Protein AF-A0A7J2R180-F1 (afdb_monomer_lite)

Radius of gyration: 23.52 Å; chains: 1; bounding box: 36×39×93 Å

Sequence (173 aa):
MAIEGDLVIAIIGGTVSGITVGVFLLWFGKIKWNSVFFKRRFLKILQNYEKIKEDKNKEEKAIRKIGVLLDDNYNKLLKLGFRIKHYGGSRRFQNLNEPQDLGDTIRDNDYGIHLTRYYPNPLVFQFLVRRLDKGKTKKPDEVYFSMKYPSTQKENNDLTVLKDFIEYFKKKK

Structure (mmCIF, N/CA/C/O backbone):
data_AF-A0A7J2R180-F1
#
_entry.id   AF-A0A7J2R180-F1
#
loop_
_atom_site.group_PDB
_atom_site.id
_atom_site.type_symbol
_atom_site.label_atom_id
_atom_site.label_alt_id
_atom_site.label_comp_id
_atom_site.label_asym_id
_atom_site.label_entity_id
_atom_site.label_seq_id
_atom_site.pdbx_PDB_ins_code
_atom_site.Cartn_x
_atom_site.Cartn_y
_atom_site.Cartn_z
_atom_site.occupancy
_atom_site.B_iso_or_equiv
_atom_site.auth_seq_id
_atom_site.auth_comp_id
_atom_site.auth_asym_id
_atom_site.auth_atom_id
_atom_site.pdbx_PDB_model_num
ATOM 1 N N . MET A 1 1 ? -8.759 0.418 72.438 1.00 46.81 1 MET A N 1
ATOM 2 C CA . MET A 1 1 ? -7.681 0.190 71.453 1.00 46.81 1 MET A CA 1
ATOM 3 C C . MET A 1 1 ? -8.317 -0.416 70.210 1.00 46.81 1 MET A C 1
ATOM 5 O O . MET A 1 1 ? -8.611 -1.597 70.224 1.00 46.81 1 MET A O 1
ATOM 9 N N . ALA A 1 2 ? -8.647 0.398 69.206 1.00 52.34 2 ALA A N 1
ATOM 10 C CA . ALA A 1 2 ? -9.289 -0.049 67.956 1.00 52.34 2 ALA A CA 1
ATOM 11 C C . ALA A 1 2 ? -8.595 0.541 66.710 1.00 52.34 2 ALA A C 1
ATOM 13 O O . ALA A 1 2 ? -9.139 0.530 65.618 1.00 52.34 2 ALA A O 1
ATOM 14 N N . ILE A 1 3 ? -7.394 1.098 66.887 1.00 53.16 3 ILE A N 1
ATOM 15 C CA . ILE A 1 3 ? -6.753 1.983 65.905 1.00 53.16 3 ILE A CA 1
ATOM 16 C C . ILE A 1 3 ? -5.906 1.183 64.898 1.00 53.16 3 ILE A C 1
ATOM 18 O O . ILE A 1 3 ? -5.721 1.610 63.764 1.00 53.16 3 ILE A O 1
ATOM 22 N N . GLU A 1 4 ? -5.432 -0.007 65.275 1.00 54.59 4 GLU A N 1
ATOM 23 C CA . GLU A 1 4 ? -4.560 -0.820 64.415 1.00 54.59 4 GLU A CA 1
ATOM 24 C C . GLU A 1 4 ? -5.328 -1.589 63.326 1.00 54.59 4 GLU A C 1
ATOM 26 O O . GLU A 1 4 ? -4.816 -1.753 62.222 1.00 54.59 4 GLU A O 1
ATOM 31 N N . GLY A 1 5 ? -6.573 -2.010 63.589 1.00 54.28 5 GLY A N 1
ATOM 32 C CA . GLY A 1 5 ? -7.389 -2.765 62.626 1.00 54.28 5 GLY A CA 1
ATOM 33 C C . GLY A 1 5 ? -7.884 -1.922 61.445 1.00 54.28 5 GLY A C 1
ATOM 34 O O . GLY A 1 5 ? -7.773 -2.346 60.294 1.00 54.28 5 GLY A O 1
ATOM 35 N N . ASP A 1 6 ? -8.358 -0.703 61.714 1.00 52.09 6 ASP A N 1
ATOM 36 C CA . ASP A 1 6 ? -8.880 0.206 60.683 1.00 52.09 6 ASP A CA 1
ATOM 37 C C . ASP A 1 6 ? -7.775 0.727 59.751 1.00 52.09 6 ASP A C 1
ATOM 39 O O . ASP A 1 6 ? -7.996 0.894 58.548 1.00 52.09 6 ASP A O 1
ATOM 43 N N . LEU A 1 7 ? -6.556 0.913 60.274 1.00 56.19 7 LEU A N 1
ATOM 44 C CA . LEU A 1 7 ? -5.398 1.329 59.481 1.00 56.19 7 LEU A CA 1
ATOM 45 C C . LEU A 1 7 ? -4.991 0.244 58.470 1.00 56.19 7 LEU A C 1
ATOM 47 O O . LEU A 1 7 ? -4.729 0.546 57.306 1.00 56.19 7 LEU A O 1
ATOM 51 N N . VAL A 1 8 ? -4.990 -1.026 58.884 1.00 56.94 8 VAL A N 1
ATOM 52 C CA . VAL A 1 8 ? -4.647 -2.162 58.012 1.00 56.94 8 VAL A CA 1
ATOM 53 C C . VAL A 1 8 ? -5.692 -2.344 56.907 1.00 56.94 8 VAL A C 1
ATOM 55 O O . VAL A 1 8 ? -5.330 -2.531 55.744 1.00 56.94 8 VAL A O 1
ATOM 58 N N . ILE A 1 9 ? -6.984 -2.218 57.229 1.00 57.22 9 ILE A N 1
ATOM 59 C CA . ILE A 1 9 ? -8.072 -2.338 56.245 1.00 57.22 9 ILE A CA 1
ATOM 60 C C . ILE A 1 9 ? -8.036 -1.180 55.234 1.00 57.22 9 ILE A C 1
ATOM 62 O O . ILE A 1 9 ? -8.194 -1.415 54.033 1.00 57.22 9 ILE A O 1
ATOM 66 N N . ALA A 1 10 ? -7.760 0.050 55.679 1.00 56.97 10 ALA A N 1
ATOM 67 C CA . ALA A 1 10 ? -7.637 1.213 54.797 1.00 56.97 10 ALA A CA 1
ATOM 68 C C . ALA A 1 10 ? -6.441 1.101 53.833 1.00 56.97 10 ALA A C 1
ATOM 70 O O . ALA A 1 10 ? -6.568 1.421 52.648 1.00 56.97 10 ALA A O 1
ATOM 71 N N . ILE A 1 11 ? -5.300 0.586 54.306 1.00 57.12 11 ILE A N 1
ATOM 72 C CA . ILE A 1 11 ? -4.115 0.340 53.471 1.00 57.12 11 ILE A CA 1
ATOM 73 C C . ILE A 1 11 ? -4.417 -0.744 52.431 1.00 57.12 11 ILE A C 1
ATOM 75 O O . ILE A 1 11 ? -4.156 -0.546 51.243 1.00 57.12 11 ILE A O 1
ATOM 79 N N . ILE A 1 12 ? -5.026 -1.864 52.828 1.00 58.75 12 ILE A N 1
ATOM 80 C CA . ILE A 1 12 ? -5.370 -2.951 51.899 1.00 58.75 12 ILE A CA 1
ATOM 81 C C . ILE A 1 12 ? -6.401 -2.472 50.861 1.00 58.75 12 ILE A C 1
ATOM 83 O O . ILE A 1 12 ? -6.204 -2.684 49.662 1.00 58.75 12 ILE A O 1
ATOM 87 N N . GLY A 1 13 ? -7.444 -1.745 51.278 1.00 56.88 13 GLY A N 1
ATOM 88 C CA . GLY A 1 13 ? -8.461 -1.188 50.377 1.00 56.88 13 GLY A CA 1
ATOM 89 C C . GLY A 1 13 ? -7.906 -0.154 49.386 1.00 56.88 13 GLY A C 1
ATOM 90 O O . GLY A 1 13 ? -8.241 -0.183 48.196 1.00 56.88 13 GLY A O 1
ATOM 91 N N . GLY A 1 14 ? -7.001 0.721 49.836 1.00 54.34 14 GLY A N 1
ATOM 92 C CA . GLY A 1 14 ? -6.320 1.701 48.983 1.00 54.34 14 GLY A CA 1
ATOM 93 C C . GLY A 1 14 ? -5.358 1.058 47.978 1.00 54.34 14 GLY A C 1
ATOM 94 O O . GLY A 1 14 ? -5.292 1.464 46.818 1.00 54.34 14 GLY A O 1
ATOM 95 N N . THR A 1 15 ? -4.658 -0.002 48.385 1.00 60.47 15 THR A N 1
ATOM 96 C CA . THR A 1 15 ? -3.683 -0.688 47.522 1.00 60.47 15 THR A CA 1
ATOM 97 C C . THR A 1 15 ? -4.383 -1.518 46.442 1.00 60.47 15 THR A C 1
ATOM 99 O O . THR A 1 15 ? -4.007 -1.462 45.270 1.00 60.47 15 THR A O 1
ATOM 102 N N . VAL A 1 16 ? -5.455 -2.234 46.801 1.00 62.41 16 VAL A N 1
ATOM 103 C CA . VAL A 1 16 ? -6.252 -3.025 45.848 1.00 62.41 16 VAL A CA 1
ATOM 104 C C . VAL A 1 16 ? -6.951 -2.122 44.827 1.00 62.41 16 VAL A C 1
ATOM 106 O O . VAL A 1 16 ? -6.920 -2.411 43.628 1.00 62.41 16 VAL A O 1
ATOM 109 N N . SER A 1 17 ? -7.525 -0.994 45.256 1.00 59.31 17 SER A N 1
ATOM 110 C CA . SER A 1 17 ? -8.169 -0.038 44.341 1.00 59.31 17 SER A CA 1
ATOM 111 C C . SER A 1 17 ? -7.163 0.654 43.408 1.00 59.31 17 SER A C 1
ATOM 113 O O . SER A 1 17 ? -7.414 0.738 42.204 1.00 59.31 17 SER A O 1
ATOM 115 N N . GLY A 1 18 ? -5.985 1.046 43.909 1.00 60.22 18 GLY A N 1
ATOM 116 C CA . GLY A 1 18 ? -4.908 1.634 43.103 1.00 60.22 18 GLY A CA 1
ATOM 117 C C . GLY A 1 18 ? -4.355 0.690 42.027 1.00 60.22 18 GLY A C 1
ATOM 118 O O . GLY A 1 18 ? -4.190 1.095 40.873 1.00 60.22 18 GLY A O 1
ATOM 119 N N . ILE A 1 19 ? -4.140 -0.588 42.363 1.00 65.88 19 ILE A N 1
ATOM 120 C CA . ILE A 1 19 ? -3.700 -1.613 41.400 1.00 65.88 19 ILE A CA 1
ATOM 121 C C . ILE A 1 19 ? -4.778 -1.849 40.339 1.00 65.88 19 ILE A C 1
ATOM 123 O O . ILE A 1 19 ? -4.469 -1.915 39.149 1.00 65.88 19 ILE A O 1
ATOM 127 N N . THR A 1 20 ? -6.047 -1.916 40.747 1.00 62.41 20 THR A N 1
ATOM 128 C CA . THR A 1 20 ? -7.165 -2.153 39.825 1.00 62.41 20 THR A CA 1
ATOM 129 C C . THR A 1 20 ? -7.281 -1.024 38.801 1.00 62.41 20 THR A C 1
ATOM 131 O O . THR A 1 20 ? -7.350 -1.295 37.604 1.00 62.41 20 THR A O 1
ATOM 134 N N . VAL A 1 21 ? -7.202 0.240 39.235 1.00 59.44 21 VAL A N 1
ATOM 135 C CA . VAL A 1 21 ? -7.223 1.414 38.343 1.00 59.44 21 VAL A CA 1
ATOM 136 C C . VAL A 1 21 ? -5.986 1.456 37.435 1.00 59.44 21 VAL A C 1
ATOM 138 O O . VAL A 1 21 ? -6.115 1.727 36.240 1.00 59.44 21 VAL A O 1
ATOM 141 N N . GLY A 1 22 ? -4.799 1.131 37.957 1.00 59.34 22 GLY A N 1
ATOM 142 C CA . GLY A 1 22 ? -3.558 1.080 37.175 1.00 59.34 22 GLY A CA 1
ATOM 143 C C . GLY A 1 22 ? -3.585 0.018 36.072 1.00 59.34 22 GLY A C 1
ATOM 144 O O . GLY A 1 22 ? -3.228 0.299 34.925 1.00 59.34 22 GLY A O 1
ATOM 145 N N . VAL A 1 23 ? -4.082 -1.184 36.381 1.00 63.19 23 VAL A N 1
ATOM 146 C CA . VAL A 1 23 ? -4.276 -2.262 35.399 1.00 63.19 23 VAL A CA 1
ATOM 147 C C . VAL A 1 23 ? -5.332 -1.864 34.366 1.00 63.19 23 VAL A C 1
ATOM 149 O O . VAL A 1 23 ? -5.103 -2.057 33.172 1.00 63.19 23 VAL A O 1
ATOM 152 N N . PHE A 1 24 ? -6.434 -1.232 34.785 1.00 57.31 24 PHE A N 1
ATOM 153 C CA . PHE A 1 24 ? -7.484 -0.745 33.884 1.00 57.31 24 PHE A CA 1
ATOM 154 C C . PHE A 1 24 ? -6.951 0.310 32.899 1.00 57.31 24 PHE A C 1
ATOM 156 O O . PHE A 1 24 ? -7.171 0.205 31.692 1.00 57.31 24 PHE A O 1
ATOM 163 N N . LEU A 1 25 ? -6.169 1.287 33.372 1.00 58.12 25 LEU A N 1
ATOM 164 C CA . LEU A 1 25 ? -5.549 2.318 32.528 1.00 58.12 25 LEU A CA 1
ATOM 165 C C . LEU A 1 25 ? -4.517 1.736 31.550 1.00 58.12 25 LEU A C 1
ATOM 167 O O . LEU A 1 25 ? -4.483 2.132 30.382 1.00 58.12 25 LEU A O 1
ATOM 171 N N . LEU A 1 26 ? -3.719 0.753 31.982 1.00 56.88 26 LEU A N 1
ATOM 172 C CA . LEU A 1 26 ? -2.781 0.034 31.110 1.00 56.88 26 LEU A CA 1
ATOM 173 C C . LEU A 1 26 ? -3.502 -0.788 30.031 1.00 56.88 26 LEU A C 1
ATOM 175 O O . LEU A 1 26 ? -3.022 -0.877 28.896 1.00 56.88 26 LEU A O 1
ATOM 179 N N . TRP A 1 27 ? -4.664 -1.358 30.358 1.00 51.81 27 TRP A N 1
ATOM 180 C CA . TRP A 1 27 ? -5.499 -2.102 29.415 1.00 51.81 27 TRP A CA 1
ATOM 181 C C . TRP A 1 27 ? -6.141 -1.176 28.372 1.00 51.81 27 TRP A C 1
ATOM 183 O O . TRP A 1 27 ? -5.996 -1.408 27.170 1.00 51.81 27 TRP A O 1
ATOM 193 N N . PHE A 1 28 ? -6.753 -0.062 28.793 1.00 49.66 28 PHE A N 1
ATOM 194 C CA . PHE A 1 28 ? -7.349 0.923 27.878 1.00 49.66 28 PHE A CA 1
ATOM 195 C C . PHE A 1 28 ? -6.302 1.660 27.023 1.00 49.66 28 PHE A C 1
ATOM 197 O O . PHE A 1 28 ? -6.553 1.951 25.848 1.00 49.66 28 PHE A O 1
ATOM 204 N N . GLY A 1 29 ? -5.098 1.892 27.559 1.00 50.44 29 GLY A N 1
ATOM 205 C CA . GLY A 1 29 ? -3.980 2.509 26.842 1.00 50.44 29 GLY A CA 1
ATOM 206 C C . GLY A 1 29 ? -3.423 1.662 25.692 1.00 50.44 29 GLY A C 1
ATOM 207 O O . GLY A 1 29 ? -2.940 2.210 24.706 1.00 50.44 29 GLY A O 1
ATOM 208 N N . LYS A 1 30 ? -3.530 0.329 25.736 1.00 46.19 30 LYS A N 1
ATOM 209 C CA . LYS A 1 30 ? -2.995 -0.542 24.668 1.00 46.19 30 LYS A CA 1
ATOM 210 C C . LYS A 1 30 ? -3.944 -0.735 23.477 1.00 46.19 30 LYS A C 1
ATOM 212 O O . LYS A 1 30 ? -3.493 -1.079 22.385 1.00 46.19 30 LYS A O 1
ATOM 217 N N . ILE A 1 31 ? -5.242 -0.473 23.640 1.00 51.25 31 ILE A N 1
ATOM 218 C CA . ILE A 1 31 ? -6.272 -0.962 22.704 1.00 51.25 31 ILE A CA 1
ATOM 219 C C . ILE A 1 31 ? -6.487 -0.054 21.473 1.00 51.25 31 ILE A C 1
ATOM 221 O O . ILE A 1 31 ? -6.864 -0.552 20.411 1.00 51.25 31 ILE A O 1
ATOM 225 N N . LYS A 1 32 ? -6.185 1.255 21.537 1.00 50.72 32 LYS A N 1
ATOM 226 C CA . LYS A 1 32 ? -6.403 2.188 20.397 1.00 50.72 32 LYS A CA 1
ATOM 227 C C . LYS A 1 32 ? -5.135 2.702 19.703 1.00 50.72 32 LYS A C 1
ATOM 229 O O . LYS A 1 32 ? -5.190 3.045 18.520 1.00 50.72 32 LYS A O 1
ATOM 234 N N . TRP A 1 33 ? -3.983 2.696 20.369 1.00 50.91 33 TRP A N 1
ATOM 235 C CA . TRP A 1 33 ? -2.752 3.291 19.825 1.00 50.91 33 TRP A CA 1
ATOM 236 C C . TRP A 1 33 ? -2.151 2.487 18.672 1.00 50.91 33 TRP A C 1
ATOM 238 O O . TRP A 1 33 ? -1.709 3.064 17.680 1.00 50.91 33 TRP A O 1
ATOM 248 N N . ASN A 1 34 ? -2.230 1.155 18.730 1.00 58.84 34 ASN A N 1
ATOM 249 C CA . ASN A 1 34 ? -1.698 0.287 17.679 1.00 58.84 34 ASN A CA 1
ATOM 250 C C . ASN A 1 34 ? -2.396 0.476 16.319 1.00 58.84 34 ASN A C 1
ATOM 252 O O . ASN A 1 34 ? -1.770 0.266 15.278 1.00 58.84 34 ASN A O 1
ATOM 256 N N . SER A 1 35 ? -3.677 0.863 16.294 1.00 59.41 35 SER A N 1
ATOM 257 C CA . SER A 1 35 ? -4.406 1.145 15.044 1.00 59.41 35 SER A CA 1
ATOM 258 C C . SER A 1 35 ? -4.021 2.502 14.450 1.00 59.41 35 SER A C 1
ATOM 260 O O . SER A 1 35 ? -3.681 2.604 13.269 1.00 59.41 35 SER A O 1
ATOM 262 N N . VAL A 1 36 ? -3.973 3.533 15.299 1.00 67.62 36 VAL A N 1
ATOM 263 C CA . VAL A 1 36 ? -3.543 4.888 14.920 1.00 67.62 36 VAL A CA 1
ATOM 264 C C . VAL A 1 36 ? -2.103 4.875 14.397 1.00 67.62 36 VAL A C 1
ATOM 266 O O . VAL A 1 36 ? -1.790 5.525 13.397 1.00 67.62 36 VAL A O 1
ATOM 269 N N . PHE A 1 37 ? -1.233 4.080 15.024 1.00 82.69 37 PHE A N 1
ATOM 270 C CA . PHE A 1 37 ? 0.162 3.942 14.622 1.00 82.69 37 PHE A CA 1
ATOM 271 C C . PHE A 1 37 ? 0.318 3.287 13.245 1.00 82.69 37 PHE A C 1
ATOM 273 O O . PHE A 1 37 ? 1.104 3.772 12.430 1.00 82.69 37 PHE A O 1
ATOM 280 N N . PHE A 1 38 ? -0.467 2.243 12.950 1.00 88.12 38 PHE A N 1
ATOM 281 C CA . PHE A 1 38 ? -0.483 1.603 11.632 1.00 88.12 38 PHE A CA 1
ATOM 282 C C . PHE A 1 38 ? -0.859 2.598 10.530 1.00 88.12 38 PHE A C 1
ATOM 284 O O . PHE A 1 38 ? -0.058 2.809 9.618 1.00 88.12 38 PHE A O 1
ATOM 291 N N . LYS A 1 39 ? -2.023 3.262 10.641 1.00 89.62 39 LYS A N 1
ATOM 292 C CA . LYS A 1 39 ? -2.480 4.214 9.613 1.00 89.62 39 LYS A CA 1
ATOM 293 C C . LYS A 1 39 ? -1.447 5.308 9.377 1.00 89.62 39 LYS A C 1
ATOM 295 O O . LYS A 1 39 ? -1.060 5.561 8.240 1.00 89.62 39 LYS A O 1
ATOM 300 N N . ARG A 1 40 ? -0.945 5.918 10.455 1.00 90.75 40 ARG A N 1
ATOM 301 C CA . ARG A 1 40 ? 0.063 6.982 10.372 1.00 90.75 40 ARG A CA 1
ATOM 302 C C . ARG A 1 40 ? 1.346 6.504 9.694 1.00 90.75 40 ARG A C 1
ATOM 304 O O . ARG A 1 40 ? 1.891 7.219 8.855 1.00 90.75 40 ARG A O 1
ATOM 311 N N . ARG A 1 41 ? 1.838 5.313 10.048 1.00 92.38 41 ARG A N 1
ATOM 312 C CA . ARG A 1 41 ? 3.057 4.742 9.459 1.00 92.38 41 ARG A CA 1
ATOM 313 C C . ARG A 1 41 ? 2.863 4.428 7.979 1.00 92.38 41 ARG A C 1
ATOM 315 O O . ARG A 1 41 ? 3.743 4.758 7.190 1.00 92.38 41 ARG A O 1
ATOM 322 N N . PHE A 1 42 ? 1.720 3.855 7.610 1.00 93.88 42 PHE A N 1
ATOM 323 C CA . PHE A 1 42 ? 1.403 3.522 6.224 1.00 93.88 42 PHE A CA 1
ATOM 324 C C . PHE A 1 42 ? 1.310 4.776 5.353 1.00 93.88 42 P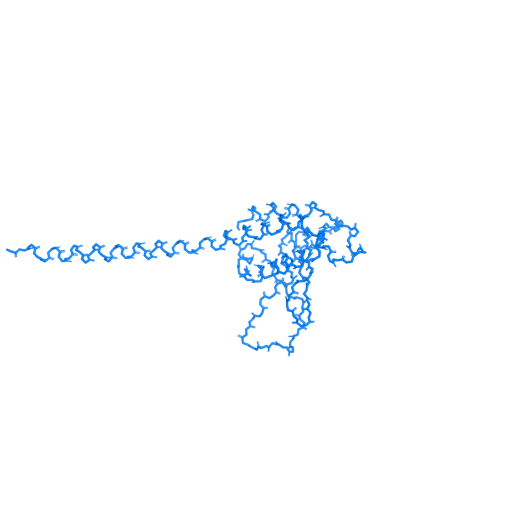HE A C 1
ATOM 326 O O . PHE A 1 42 ? 2.026 4.885 4.359 1.00 93.88 42 PHE A O 1
ATOM 333 N N . LEU A 1 43 ? 0.540 5.775 5.794 1.00 94.19 43 LEU A N 1
ATOM 334 C CA . LEU A 1 43 ? 0.424 7.066 5.112 1.00 94.19 43 LEU A CA 1
ATOM 335 C C . LEU A 1 43 ? 1.785 7.747 4.943 1.00 94.19 43 LEU A C 1
ATOM 337 O O . LEU A 1 43 ? 2.098 8.222 3.857 1.00 94.19 43 LEU A O 1
ATOM 341 N N . LYS A 1 44 ? 2.631 7.743 5.983 1.00 94.38 44 LYS A N 1
ATOM 342 C CA . LYS A 1 44 ? 3.977 8.329 5.908 1.00 94.38 44 LYS A CA 1
ATOM 343 C C . LYS A 1 44 ? 4.852 7.632 4.864 1.00 94.38 44 LYS A C 1
ATOM 345 O O . LYS A 1 44 ? 5.630 8.301 4.188 1.00 94.38 44 LYS A O 1
ATOM 350 N N . ILE A 1 45 ? 4.752 6.306 4.731 1.00 95.25 45 ILE A N 1
ATOM 351 C CA . ILE A 1 45 ? 5.500 5.568 3.705 1.00 95.25 45 ILE A CA 1
ATOM 352 C C . ILE A 1 45 ? 5.003 5.956 2.310 1.00 95.25 45 ILE A C 1
ATOM 354 O O . ILE A 1 45 ? 5.835 6.292 1.475 1.00 95.25 45 ILE A O 1
ATOM 358 N N . LEU A 1 46 ? 3.687 5.990 2.077 1.00 94.94 46 LEU A N 1
ATOM 359 C CA . LEU A 1 46 ? 3.117 6.384 0.781 1.00 94.94 46 LEU A CA 1
ATOM 360 C C . LEU A 1 46 ? 3.458 7.833 0.401 1.00 94.94 46 LEU A C 1
ATOM 362 O O . LEU A 1 46 ? 3.859 8.098 -0.725 1.00 94.94 46 LEU A O 1
ATOM 366 N N . GLN A 1 47 ? 3.373 8.770 1.348 1.00 94.44 47 GLN A N 1
ATOM 367 C CA . GLN A 1 47 ? 3.734 10.176 1.123 1.00 94.44 47 GLN A CA 1
ATOM 368 C C . GLN A 1 47 ? 5.223 10.356 0.801 1.00 94.44 47 GLN A C 1
ATOM 370 O O . GLN A 1 47 ? 5.593 11.207 -0.005 1.00 94.44 47 GLN A O 1
ATOM 375 N N . ASN A 1 48 ? 6.088 9.569 1.444 1.00 94.50 48 ASN A N 1
ATOM 376 C CA . ASN A 1 48 ? 7.522 9.613 1.183 1.00 94.50 48 ASN A CA 1
ATOM 377 C C . ASN A 1 48 ? 7.911 8.863 -0.089 1.00 94.50 48 ASN A C 1
ATOM 379 O O . ASN A 1 48 ? 8.930 9.216 -0.673 1.00 94.50 48 ASN A O 1
ATOM 383 N N . TYR A 1 49 ? 7.131 7.861 -0.505 1.00 94.75 49 TYR A N 1
ATOM 384 C CA . TYR A 1 49 ? 7.403 7.045 -1.686 1.00 94.75 49 TYR A CA 1
ATOM 385 C C . TYR A 1 49 ? 7.626 7.919 -2.924 1.00 94.75 49 TYR A C 1
ATOM 387 O O . TYR A 1 49 ? 8.644 7.772 -3.589 1.00 94.75 49 TYR A O 1
ATOM 395 N N . GLU A 1 50 ? 6.766 8.914 -3.153 1.00 89.56 50 GLU A N 1
ATOM 396 C CA . GLU A 1 50 ? 6.894 9.847 -4.282 1.00 89.56 50 GLU A CA 1
ATOM 397 C C . GLU A 1 50 ? 8.248 10.558 -4.353 1.00 89.56 50 GLU A C 1
ATOM 399 O O . GLU A 1 50 ? 8.771 10.782 -5.438 1.00 89.56 50 GLU A O 1
ATOM 404 N N . LYS A 1 51 ? 8.848 10.870 -3.201 1.00 92.69 51 LYS A N 1
ATOM 405 C CA . LYS A 1 51 ? 10.135 11.577 -3.120 1.00 92.69 51 LYS A CA 1
ATOM 406 C C . LYS A 1 51 ? 11.334 10.669 -3.384 1.00 92.69 51 LYS A C 1
ATOM 408 O O . LYS A 1 51 ? 12.443 11.162 -3.549 1.00 92.69 51 LYS A O 1
ATOM 413 N N . ILE A 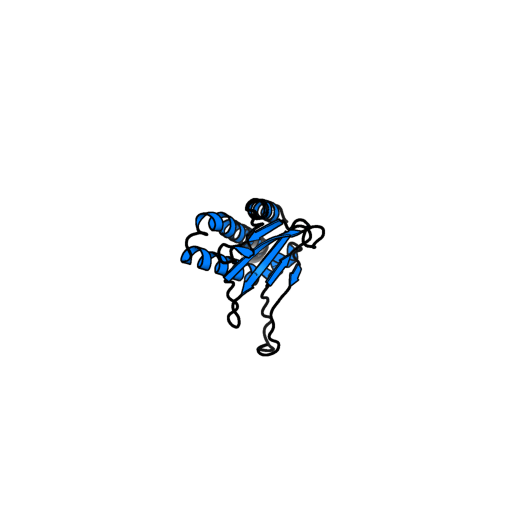1 52 ? 11.138 9.352 -3.326 1.00 93.69 52 ILE A N 1
ATOM 414 C CA . ILE A 1 52 ? 12.218 8.358 -3.379 1.00 93.69 52 ILE A CA 1
ATOM 415 C C . ILE A 1 52 ? 12.043 7.333 -4.504 1.00 93.69 52 ILE A C 1
ATOM 417 O O . ILE A 1 52 ? 12.904 6.471 -4.646 1.00 93.69 52 ILE A O 1
ATOM 421 N N . LYS A 1 53 ? 10.947 7.396 -5.273 1.00 92.25 53 LYS A N 1
ATOM 422 C CA . LYS A 1 53 ? 10.552 6.358 -6.240 1.00 92.25 53 LYS A CA 1
ATOM 423 C C . LYS A 1 53 ? 11.528 6.172 -7.404 1.00 92.25 53 LYS A C 1
ATOM 425 O O . LYS A 1 53 ? 11.555 5.101 -7.991 1.00 92.25 53 LYS A O 1
ATOM 430 N N . GLU A 1 54 ? 12.321 7.191 -7.728 1.00 93.44 54 GLU A N 1
ATOM 431 C CA . GLU A 1 54 ? 13.324 7.137 -8.804 1.00 93.44 54 GLU A CA 1
ATOM 432 C C . GLU A 1 54 ? 14.634 6.462 -8.362 1.00 93.44 54 GLU A C 1
ATOM 434 O O . GLU A 1 54 ? 15.389 5.951 -9.187 1.00 93.44 54 GLU A O 1
ATOM 439 N N . ASP A 1 55 ? 14.898 6.393 -7.053 1.00 96.12 55 ASP A N 1
ATOM 440 C CA . ASP A 1 55 ? 16.032 5.649 -6.508 1.00 96.12 55 ASP A CA 1
ATOM 441 C C . ASP A 1 55 ? 15.626 4.185 -6.319 1.00 96.12 55 ASP A C 1
ATOM 443 O O . ASP A 1 55 ? 14.924 3.837 -5.369 1.00 96.12 55 ASP A O 1
ATOM 447 N N . LYS A 1 56 ? 16.115 3.314 -7.206 1.00 92.75 56 LYS A N 1
ATOM 448 C CA . LYS A 1 56 ? 15.802 1.876 -7.227 1.00 92.75 56 LYS A CA 1
ATOM 449 C C . LYS A 1 56 ? 15.939 1.198 -5.856 1.00 92.75 56 LYS A C 1
ATOM 451 O O . LYS A 1 56 ? 15.089 0.392 -5.475 1.00 92.75 56 LYS A O 1
ATOM 456 N N . ASN A 1 57 ? 16.992 1.515 -5.099 1.00 94.25 57 ASN A N 1
ATOM 457 C CA . ASN A 1 57 ? 17.255 0.881 -3.806 1.00 94.25 57 ASN A CA 1
ATOM 458 C C . ASN A 1 57 ? 16.300 1.393 -2.723 1.00 94.25 57 ASN A C 1
ATOM 460 O O . ASN A 1 57 ? 15.834 0.619 -1.879 1.00 94.25 57 ASN A O 1
ATOM 464 N N . LYS A 1 58 ? 16.011 2.699 -2.715 1.00 95.62 58 LYS A N 1
ATOM 465 C CA . LYS A 1 58 ? 15.051 3.290 -1.772 1.00 95.62 58 LYS A CA 1
ATOM 466 C C . LYS A 1 58 ? 13.623 2.866 -2.090 1.00 95.62 58 LYS A C 1
ATOM 468 O O . LYS A 1 58 ? 12.888 2.522 -1.163 1.00 95.62 58 LYS A O 1
ATOM 473 N N . GLU A 1 59 ? 13.260 2.841 -3.367 1.00 95.12 59 GLU A N 1
ATOM 474 C CA . GLU A 1 59 ? 11.968 2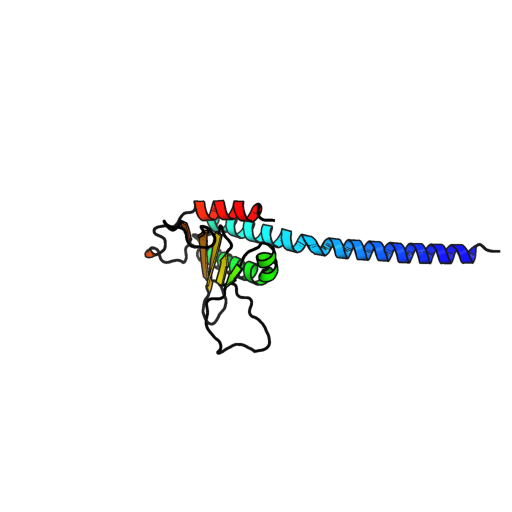.377 -3.856 1.00 95.12 59 GLU A CA 1
ATOM 475 C C . GLU A 1 59 ? 11.714 0.941 -3.395 1.00 95.12 59 GLU A C 1
ATOM 477 O O . GLU A 1 59 ? 10.721 0.665 -2.726 1.00 95.12 59 GLU A O 1
ATOM 482 N N . GLU A 1 60 ? 12.653 0.032 -3.655 1.00 93.94 60 GLU A N 1
ATOM 483 C CA . GLU A 1 60 ? 12.517 -1.367 -3.269 1.00 93.94 60 GLU A CA 1
ATOM 484 C C . GLU A 1 60 ? 12.334 -1.544 -1.758 1.00 93.94 60 GLU A C 1
ATOM 486 O O . GLU A 1 60 ? 11.450 -2.280 -1.312 1.00 93.94 60 GLU A O 1
ATOM 491 N N . LYS A 1 61 ? 13.119 -0.823 -0.949 1.00 94.38 61 LYS A N 1
ATOM 492 C CA . LYS A 1 61 ? 12.953 -0.824 0.511 1.00 94.38 61 LYS A CA 1
ATOM 493 C C . LYS A 1 61 ? 11.579 -0.294 0.928 1.00 94.38 61 LYS A C 1
ATOM 495 O O . LYS A 1 61 ? 11.016 -0.791 1.903 1.00 94.38 61 LYS A O 1
ATOM 500 N N . ALA A 1 62 ? 11.043 0.709 0.238 1.00 95.38 62 ALA A N 1
ATOM 501 C CA . ALA A 1 62 ? 9.730 1.271 0.532 1.00 95.38 62 ALA A CA 1
ATOM 502 C C . ALA A 1 62 ? 8.594 0.310 0.161 1.00 95.38 62 ALA A C 1
ATOM 504 O O . ALA A 1 62 ? 7.714 0.086 0.988 1.00 95.38 62 ALA A O 1
ATOM 505 N N . ILE A 1 63 ? 8.651 -0.318 -1.016 1.00 94.94 63 ILE A N 1
ATOM 506 C CA . ILE A 1 63 ? 7.652 -1.297 -1.467 1.00 94.94 63 ILE A CA 1
ATOM 507 C C . ILE A 1 63 ? 7.609 -2.507 -0.527 1.00 94.94 63 ILE A C 1
ATOM 509 O O . ILE A 1 63 ? 6.536 -2.907 -0.078 1.00 94.94 63 ILE A O 1
ATOM 513 N N . ARG A 1 64 ? 8.773 -3.039 -0.133 1.00 92.06 64 ARG A N 1
ATOM 514 C CA . ARG A 1 64 ? 8.840 -4.128 0.854 1.00 92.06 64 ARG A CA 1
ATOM 515 C C . ARG A 1 64 ? 8.208 -3.722 2.188 1.00 92.06 64 ARG A C 1
ATOM 517 O O . ARG A 1 64 ? 7.447 -4.489 2.767 1.00 92.06 64 ARG A O 1
ATOM 524 N N . LYS A 1 65 ? 8.483 -2.498 2.663 1.00 93.19 65 LYS A N 1
ATOM 525 C CA . LYS A 1 65 ? 7.874 -1.956 3.891 1.00 93.19 65 LYS A CA 1
ATOM 526 C C . LYS A 1 65 ? 6.360 -1.790 3.772 1.00 93.19 65 LYS A C 1
ATOM 528 O O . LYS A 1 65 ? 5.680 -1.990 4.772 1.00 93.19 65 LYS A O 1
ATOM 533 N N . ILE A 1 66 ? 5.847 -1.415 2.599 1.00 93.56 66 ILE A N 1
ATOM 534 C CA . ILE A 1 66 ? 4.404 -1.368 2.324 1.00 93.56 66 ILE A CA 1
ATOM 535 C C . ILE A 1 66 ? 3.805 -2.763 2.497 1.00 93.56 66 ILE A C 1
ATOM 537 O O . ILE A 1 66 ? 2.866 -2.905 3.272 1.00 93.56 66 ILE A O 1
ATOM 541 N N . GLY A 1 67 ? 4.386 -3.774 1.844 1.00 90.25 67 GLY A N 1
ATOM 542 C CA . GLY A 1 67 ? 3.927 -5.162 1.932 1.00 90.25 67 GLY A CA 1
ATOM 543 C C . GLY A 1 67 ? 3.853 -5.675 3.365 1.00 90.25 67 GLY A C 1
ATOM 544 O O . GLY A 1 67 ? 2.769 -5.989 3.842 1.00 90.25 67 GLY A O 1
ATOM 545 N N . VAL A 1 68 ? 4.984 -5.640 4.079 1.00 88.19 68 VAL A N 1
ATOM 546 C CA . VAL A 1 68 ? 5.070 -6.085 5.484 1.00 88.19 68 VAL A CA 1
ATOM 547 C C . VAL A 1 68 ? 4.055 -5.355 6.360 1.00 88.19 68 VAL A C 1
ATOM 549 O O . VAL A 1 68 ? 3.351 -5.971 7.149 1.00 88.19 68 VAL A O 1
ATOM 552 N N . LEU A 1 69 ? 3.934 -4.033 6.208 1.00 91.00 69 LEU A N 1
ATOM 553 C CA . LEU A 1 69 ? 3.020 -3.263 7.043 1.00 91.00 69 LEU A CA 1
ATOM 554 C C . LEU A 1 69 ? 1.550 -3.618 6.780 1.00 91.00 69 LEU A C 1
ATOM 556 O O . LEU A 1 69 ? 0.750 -3.545 7.709 1.00 91.00 69 LEU A O 1
ATOM 560 N N . LEU A 1 70 ? 1.181 -3.961 5.547 1.00 91.06 70 LEU A N 1
ATOM 561 C CA . LEU A 1 70 ? -0.178 -4.385 5.217 1.00 91.06 70 LEU A CA 1
ATOM 562 C C . LEU A 1 70 ? -0.460 -5.804 5.728 1.00 91.06 70 LEU A C 1
ATOM 564 O O . LEU A 1 70 ? -1.506 -6.006 6.344 1.00 91.06 70 LEU A O 1
ATOM 568 N N . ASP A 1 71 ? 0.491 -6.725 5.561 1.00 86.31 71 ASP A N 1
ATOM 569 C CA . ASP A 1 71 ? 0.390 -8.113 6.034 1.00 86.31 71 ASP A CA 1
ATOM 570 C C . ASP A 1 71 ? 0.268 -8.165 7.572 1.00 86.31 71 ASP A C 1
ATOM 572 O O . ASP A 1 71 ? -0.719 -8.676 8.103 1.00 86.31 71 ASP A O 1
ATOM 576 N N . ASP A 1 72 ? 1.162 -7.487 8.305 1.00 84.75 72 ASP A N 1
ATOM 577 C CA . ASP A 1 72 ? 1.158 -7.418 9.781 1.00 84.75 72 ASP A CA 1
ATOM 578 C C . ASP A 1 72 ? -0.126 -6.794 10.367 1.00 84.75 72 ASP A C 1
ATOM 580 O O . ASP A 1 72 ? -0.390 -6.853 11.572 1.00 84.75 72 ASP A O 1
ATOM 584 N N . ASN A 1 73 ? -0.910 -6.097 9.540 1.00 88.00 73 ASN A N 1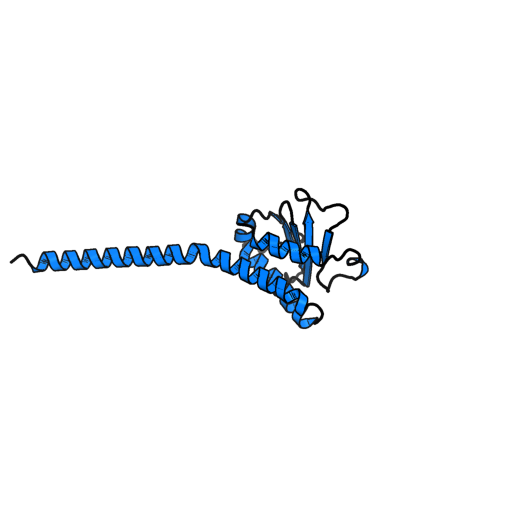
ATOM 585 C CA . ASN A 1 73 ? -2.094 -5.355 9.963 1.00 88.00 73 ASN A CA 1
ATOM 586 C C . ASN A 1 73 ? -3.376 -5.840 9.273 1.00 88.00 73 ASN A C 1
ATOM 588 O O . ASN A 1 73 ? -4.374 -5.112 9.278 1.00 88.00 73 ASN A O 1
ATOM 592 N N . TYR A 1 74 ? -3.386 -7.083 8.780 1.00 86.50 74 TYR A N 1
ATOM 593 C CA . TYR A 1 74 ? -4.530 -7.753 8.152 1.00 86.50 74 TYR A CA 1
ATOM 594 C C . TYR A 1 74 ? -5.856 -7.525 8.902 1.00 86.50 74 TYR A C 1
ATOM 596 O O . TYR A 1 74 ? -6.795 -6.923 8.378 1.00 86.50 74 TYR A O 1
ATOM 604 N N . ASN A 1 75 ? -5.912 -7.884 10.190 1.00 84.62 75 ASN A N 1
ATOM 605 C CA . ASN A 1 75 ? -7.121 -7.732 11.011 1.00 84.62 75 ASN A CA 1
ATOM 606 C C . ASN A 1 75 ? -7.586 -6.274 11.155 1.00 84.62 75 ASN A C 1
ATOM 608 O O . ASN A 1 75 ? -8.776 -6.006 11.326 1.00 84.62 75 ASN A O 1
ATOM 612 N N . LYS A 1 76 ? -6.664 -5.306 11.099 1.00 87.88 76 LYS A N 1
ATOM 613 C CA . LYS A 1 76 ? -7.020 -3.881 11.155 1.00 87.88 76 LYS A CA 1
ATOM 614 C C . LYS A 1 76 ? -7.605 -3.423 9.829 1.00 87.88 76 LYS A C 1
ATOM 616 O O . LYS A 1 76 ? -8.596 -2.706 9.839 1.00 87.88 76 LYS A O 1
ATOM 621 N N . LEU A 1 77 ? -7.037 -3.858 8.708 1.00 90.88 77 LEU A N 1
ATOM 622 C CA . LEU A 1 77 ? -7.579 -3.590 7.377 1.00 90.88 77 LEU A CA 1
ATOM 623 C C . LEU A 1 77 ? -9.006 -4.146 7.234 1.00 90.88 77 LEU A C 1
ATOM 625 O O . LEU A 1 77 ? -9.883 -3.422 6.766 1.00 90.88 77 LEU A O 1
ATOM 629 N N . LEU A 1 78 ? -9.271 -5.359 7.735 1.00 89.94 78 LEU A N 1
ATOM 630 C CA . LEU A 1 78 ? -10.630 -5.915 7.777 1.00 89.94 78 LEU A CA 1
ATOM 631 C C . LEU A 1 78 ? -11.594 -5.052 8.603 1.00 89.94 78 LEU A C 1
ATOM 633 O O . LEU A 1 78 ? -12.701 -4.768 8.154 1.00 89.94 78 LEU A O 1
ATOM 637 N N . LYS A 1 79 ? -11.171 -4.577 9.783 1.00 91.06 79 LYS A N 1
ATOM 638 C CA . LYS A 1 79 ? -11.981 -3.674 10.629 1.00 91.06 79 LYS A CA 1
ATOM 639 C C . LYS A 1 79 ? -12.258 -2.321 9.977 1.00 91.06 79 LYS A C 1
ATOM 641 O O . LYS A 1 79 ? -13.278 -1.713 10.270 1.00 91.06 79 LYS A O 1
ATOM 646 N N . LEU A 1 80 ? -11.382 -1.873 9.079 1.00 90.62 80 LEU A N 1
ATOM 647 C CA . LEU A 1 80 ? -11.618 -0.698 8.238 1.00 90.62 80 LEU A CA 1
ATOM 648 C C . LEU A 1 80 ? -12.584 -1.001 7.080 1.00 90.62 80 LEU A C 1
ATOM 650 O O . LEU A 1 80 ? -12.909 -0.109 6.311 1.00 90.62 80 LEU A O 1
ATOM 654 N N . GLY A 1 81 ? -13.059 -2.233 6.912 1.00 92.06 81 GLY A N 1
ATOM 655 C CA . GLY A 1 81 ? -13.973 -2.608 5.833 1.00 92.06 81 GLY A CA 1
ATOM 656 C C . GLY A 1 81 ? -13.278 -2.928 4.510 1.00 92.06 81 GLY A C 1
ATOM 657 O O . GLY A 1 81 ? -13.952 -3.036 3.484 1.00 92.06 81 GLY A O 1
ATOM 658 N N . PHE A 1 82 ? -11.951 -3.100 4.508 1.00 93.44 82 PHE A N 1
ATOM 659 C CA . PHE A 1 82 ? -11.274 -3.690 3.357 1.00 93.44 82 PHE A CA 1
ATOM 660 C C . PHE A 1 82 ? -11.551 -5.191 3.299 1.00 93.44 82 PHE A C 1
ATOM 662 O O . PHE A 1 82 ? -11.572 -5.893 4.305 1.00 93.44 82 PHE A O 1
ATOM 669 N N . ARG A 1 83 ? -11.716 -5.690 2.082 1.00 91.81 83 ARG A N 1
ATOM 670 C CA . ARG A 1 83 ? -11.722 -7.103 1.725 1.00 91.81 83 ARG A CA 1
ATOM 671 C C . ARG A 1 83 ? -10.344 -7.451 1.191 1.00 91.81 83 ARG A C 1
ATOM 673 O O . ARG A 1 83 ? -9.836 -6.762 0.304 1.00 91.81 83 ARG A O 1
ATOM 680 N N . ILE A 1 84 ? -9.771 -8.530 1.702 1.00 89.31 84 ILE A N 1
ATOM 681 C CA . ILE A 1 84 ? -8.425 -8.969 1.349 1.00 89.31 84 ILE A CA 1
ATOM 682 C C . ILE A 1 84 ? -8.531 -10.287 0.580 1.00 89.31 84 ILE A C 1
ATOM 684 O O . ILE A 1 84 ? -9.298 -11.171 0.954 1.00 89.31 84 ILE A O 1
ATOM 688 N N . LYS A 1 85 ? -7.833 -10.384 -0.552 1.00 84.06 85 LYS A N 1
ATOM 689 C CA . LYS A 1 85 ? -7.739 -11.585 -1.386 1.00 84.06 85 LYS A CA 1
ATOM 690 C C . LYS A 1 85 ? -6.280 -11.954 -1.611 1.00 84.06 85 LYS A C 1
ATOM 692 O O . LYS A 1 85 ? -5.441 -11.072 -1.773 1.00 84.06 85 LYS A O 1
ATOM 697 N N . HIS A 1 86 ? -6.044 -13.253 -1.719 1.00 73.69 86 HIS A N 1
ATOM 698 C CA . HIS A 1 86 ? -4.749 -13.865 -1.993 1.00 73.69 86 HIS A CA 1
ATOM 699 C C . HIS A 1 86 ? -4.740 -14.379 -3.444 1.00 73.69 86 HIS A C 1
ATOM 701 O O . HIS A 1 86 ? -5.673 -15.075 -3.853 1.00 73.69 86 HIS A O 1
ATOM 707 N N . TYR A 1 87 ? -3.723 -14.026 -4.226 1.00 62.00 87 TYR A N 1
ATOM 708 C CA . TYR A 1 87 ? -3.503 -14.450 -5.610 1.00 62.00 87 TYR A CA 1
ATOM 709 C C . TYR A 1 87 ? -2.104 -15.072 -5.747 1.00 62.00 87 TYR A C 1
ATOM 711 O O . TYR A 1 87 ? -1.149 -14.447 -6.190 1.00 62.00 87 TYR A O 1
ATOM 719 N N . GLY A 1 88 ? -2.018 -16.355 -5.400 1.00 52.66 88 GLY A N 1
ATOM 720 C CA . GLY A 1 88 ? -0.821 -17.189 -5.526 1.00 52.66 88 GLY A CA 1
ATOM 721 C C . GLY A 1 88 ? -0.890 -18.282 -4.460 1.00 52.66 88 GLY A C 1
ATOM 722 O O . GLY A 1 88 ? -0.708 -18.027 -3.284 1.00 52.66 88 GLY A O 1
ATOM 723 N N . GLY A 1 89 ? -1.285 -19.515 -4.751 1.00 43.69 89 GLY A N 1
ATOM 724 C CA . GLY A 1 89 ? -0.723 -20.320 -5.825 1.00 43.69 89 GLY A CA 1
ATOM 725 C C . GLY A 1 89 ? 0.383 -21.245 -5.321 1.00 43.69 89 GLY A C 1
ATOM 726 O O . GLY A 1 89 ? 1.310 -21.520 -6.062 1.00 43.69 89 GLY A O 1
ATOM 727 N N . SER A 1 90 ? 0.296 -21.756 -4.088 1.00 40.56 90 SER A N 1
ATOM 728 C CA . SER A 1 90 ? 0.840 -23.079 -3.792 1.00 40.56 90 SER A CA 1
ATOM 729 C C . SER A 1 90 ? 0.123 -23.725 -2.613 1.00 40.56 90 SER A C 1
ATOM 731 O O . SER A 1 90 ? 0.502 -23.574 -1.458 1.00 40.56 90 SER A O 1
ATOM 733 N N . ARG A 1 91 ? -0.863 -24.568 -2.933 1.00 45.03 91 ARG A N 1
ATOM 734 C CA . ARG A 1 91 ? -1.256 -25.686 -2.061 1.00 45.03 91 ARG A CA 1
ATOM 735 C C . ARG A 1 91 ? -0.088 -26.669 -1.812 1.00 45.03 91 ARG A C 1
ATOM 737 O O . ARG A 1 91 ? -0.273 -27.638 -1.095 1.00 45.03 91 ARG A O 1
ATOM 744 N N . ARG A 1 92 ? 1.096 -26.460 -2.416 1.00 40.94 92 ARG A N 1
ATOM 745 C CA . ARG A 1 92 ? 2.268 -27.348 -2.344 1.00 40.94 92 ARG A CA 1
ATOM 746 C C . ARG A 1 92 ? 3.273 -27.002 -1.239 1.00 40.94 92 ARG A C 1
ATOM 748 O O . ARG A 1 92 ? 4.115 -27.838 -0.954 1.00 40.94 92 ARG A O 1
ATOM 755 N N . PHE A 1 93 ? 3.168 -25.838 -0.595 1.00 43.78 93 PHE A N 1
ATOM 756 C CA . PHE A 1 93 ? 3.976 -25.496 0.589 1.00 43.78 93 PHE A CA 1
ATOM 757 C C . PHE A 1 93 ? 3.134 -24.842 1.689 1.00 43.78 93 PHE A C 1
ATOM 759 O O . PHE A 1 93 ? 3.607 -23.977 2.422 1.00 43.78 93 PHE A O 1
ATOM 766 N N . GLN A 1 94 ? 1.871 -25.267 1.812 1.00 44.81 94 GLN A N 1
ATOM 767 C CA . GLN A 1 94 ? 1.157 -25.100 3.072 1.00 44.81 94 GLN A CA 1
ATOM 768 C C . GLN A 1 94 ? 1.892 -25.949 4.111 1.00 44.81 94 GLN A C 1
ATOM 770 O O . GLN A 1 94 ? 1.685 -27.156 4.192 1.00 44.81 94 GLN A O 1
ATOM 775 N N . ASN A 1 95 ? 2.754 -25.325 4.912 1.00 41.78 95 ASN A N 1
ATOM 776 C CA . ASN A 1 95 ? 2.905 -25.810 6.274 1.00 41.78 95 ASN A CA 1
ATOM 777 C C . ASN A 1 95 ? 1.504 -25.701 6.887 1.00 41.78 95 ASN A C 1
ATOM 779 O O . ASN A 1 95 ? 0.979 -24.600 7.028 1.00 41.78 95 ASN A O 1
ATOM 783 N N . LEU A 1 96 ? 0.878 -26.843 7.170 1.00 47.56 96 LEU A N 1
ATOM 784 C CA . LEU A 1 96 ? -0.523 -26.983 7.596 1.00 47.56 96 LEU A CA 1
ATOM 785 C C . LEU A 1 96 ? -0.863 -26.276 8.925 1.00 47.56 96 LEU A C 1
ATOM 787 O O . LEU A 1 96 ? -2.002 -26.351 9.374 1.00 47.56 96 LEU A O 1
ATOM 791 N N . ASN A 1 97 ? 0.096 -25.578 9.537 1.00 43.84 97 ASN A N 1
ATOM 792 C CA . ASN A 1 97 ? -0.009 -25.056 10.894 1.00 43.84 97 ASN A CA 1
ATOM 793 C C . ASN A 1 97 ? -0.017 -23.524 11.001 1.00 43.84 97 ASN A C 1
ATOM 795 O O . ASN A 1 97 ? -0.251 -23.033 12.099 1.00 43.84 97 ASN A O 1
ATOM 799 N N . GLU A 1 98 ? 0.186 -22.757 9.919 1.00 43.22 98 GLU A N 1
ATOM 800 C CA . GLU A 1 98 ? 0.115 -21.288 9.996 1.00 43.22 98 GLU A CA 1
ATOM 801 C C . GLU A 1 98 ? -0.557 -20.661 8.759 1.00 43.22 98 GLU A C 1
ATOM 803 O O . GLU A 1 98 ? -0.112 -20.891 7.628 1.00 43.22 98 GLU A O 1
ATOM 808 N N . PRO A 1 99 ? -1.616 -19.845 8.932 1.00 41.62 99 PRO A N 1
ATOM 809 C CA . PRO A 1 99 ? -2.141 -19.024 7.853 1.00 41.62 99 PRO A CA 1
ATOM 810 C C . PRO A 1 99 ? -1.095 -17.974 7.462 1.00 41.62 99 PRO A C 1
ATOM 812 O O . PRO A 1 99 ? -0.742 -17.101 8.251 1.00 41.62 99 PRO A O 1
ATOM 815 N N . GLN A 1 100 ? -0.597 -18.034 6.227 1.00 52.19 100 GLN A N 1
ATOM 816 C CA . GLN A 1 100 ? 0.126 -16.907 5.644 1.00 52.19 100 GLN A CA 1
ATOM 817 C C . GLN A 1 100 ? -0.905 -15.875 5.174 1.00 52.19 100 GLN A C 1
ATOM 819 O O . GLN A 1 100 ? -1.403 -15.956 4.051 1.00 52.19 100 GLN A O 1
ATOM 824 N N . ASP A 1 101 ? -1.235 -14.911 6.033 1.00 51.00 101 ASP A N 1
ATOM 825 C CA . ASP A 1 101 ? -2.165 -13.804 5.755 1.00 51.00 101 ASP A CA 1
ATOM 826 C C . ASP A 1 101 ? -1.578 -12.778 4.745 1.00 51.00 101 ASP A C 1
ATOM 828 O O . ASP A 1 101 ? -1.524 -11.576 4.997 1.00 51.00 101 ASP A O 1
ATOM 832 N N . LEU A 1 102 ? -1.108 -13.228 3.574 1.00 59.88 102 LEU A N 1
ATOM 833 C CA . LEU A 1 102 ? -0.449 -12.387 2.563 1.00 59.88 102 LEU A CA 1
ATOM 834 C C . LEU A 1 102 ? -1.461 -11.720 1.626 1.00 59.88 102 LEU A C 1
ATOM 836 O O . LEU A 1 102 ? -1.868 -12.298 0.621 1.00 59.88 102 LEU A O 1
ATOM 840 N N . GLY A 1 103 ? -1.888 -10.497 1.923 1.00 60.09 103 GLY A N 1
ATOM 841 C CA . GLY A 1 103 ? -2.963 -9.835 1.177 1.00 60.09 103 GLY A CA 1
ATOM 842 C C . GLY A 1 103 ? -2.539 -9.262 -0.178 1.00 60.09 103 GLY A C 1
ATOM 843 O O . GLY A 1 103 ? -2.207 -8.085 -0.258 1.00 60.09 103 GLY A O 1
ATOM 844 N N . ASP A 1 104 ? -2.596 -10.042 -1.261 1.00 80.75 104 ASP A N 1
ATOM 845 C CA . ASP A 1 104 ? -2.209 -9.577 -2.611 1.00 80.75 104 ASP A CA 1
ATOM 846 C C . ASP A 1 104 ? -3.166 -8.541 -3.199 1.00 80.75 104 ASP A C 1
ATOM 848 O O . ASP A 1 104 ? -2.815 -7.764 -4.082 1.00 80.75 104 ASP A O 1
ATOM 852 N N . THR A 1 105 ? -4.417 -8.526 -2.752 1.00 88.62 105 THR A N 1
ATOM 853 C CA . THR A 1 105 ? -5.383 -7.496 -3.130 1.00 88.62 105 THR A CA 1
ATOM 854 C C . THR A 1 105 ? -6.178 -7.064 -1.917 1.00 88.62 105 THR A C 1
ATOM 856 O O . THR A 1 105 ? -6.925 -7.856 -1.353 1.00 88.62 105 THR A O 1
ATOM 859 N N . ILE A 1 106 ? -6.056 -5.793 -1.552 1.00 93.56 106 ILE A N 1
ATOM 860 C CA . ILE A 1 106 ? -6.707 -5.168 -0.400 1.00 93.56 106 ILE A CA 1
ATOM 861 C C . ILE A 1 106 ? -7.624 -4.084 -0.951 1.00 93.56 106 ILE A C 1
ATOM 863 O O . ILE A 1 106 ? -7.148 -3.082 -1.478 1.00 93.56 106 ILE A O 1
ATOM 867 N N . ARG A 1 107 ? -8.940 -4.283 -0.892 1.00 95.00 107 ARG A N 1
ATOM 868 C CA . ARG A 1 107 ? -9.892 -3.388 -1.566 1.00 95.00 107 ARG A CA 1
ATOM 869 C C . ARG A 1 107 ? -11.191 -3.194 -0.812 1.00 95.00 107 ARG A C 1
ATOM 871 O O . ARG A 1 107 ? -11.644 -4.098 -0.122 1.00 95.00 107 ARG A O 1
ATOM 878 N N . ASP A 1 108 ? -11.822 -2.054 -1.001 1.00 95.38 108 ASP A N 1
ATOM 879 C CA . ASP A 1 108 ? -13.188 -1.790 -0.561 1.00 95.38 108 ASP A CA 1
ATOM 880 C C . ASP A 1 108 ? -14.059 -1.399 -1.765 1.00 95.38 108 ASP A C 1
ATOM 882 O O . ASP A 1 108 ? -13.863 -1.939 -2.856 1.00 95.38 108 ASP A O 1
ATOM 886 N N . ASN A 1 109 ? -15.060 -0.541 -1.564 1.00 95.94 109 ASN A N 1
ATOM 887 C CA . ASN A 1 109 ? -15.935 -0.085 -2.636 1.00 95.94 109 ASN A CA 1
ATOM 888 C C . ASN A 1 109 ? -15.310 1.007 -3.513 1.00 95.94 109 ASN A C 1
ATOM 890 O O . ASN A 1 109 ? -15.697 1.100 -4.677 1.00 95.94 109 ASN A O 1
ATOM 894 N N . ASP A 1 110 ? -14.357 1.771 -2.978 1.00 96.75 110 ASP A N 1
ATOM 895 C CA . ASP A 1 110 ? -13.856 3.018 -3.563 1.00 96.75 110 ASP A CA 1
ATOM 896 C C . ASP A 1 110 ? -12.402 2.888 -4.030 1.00 96.75 110 ASP A C 1
ATOM 898 O O . ASP A 1 110 ? -12.001 3.515 -5.007 1.00 96.75 110 ASP A O 1
ATOM 902 N N . TYR A 1 111 ? -11.601 2.056 -3.355 1.00 97.31 111 TYR A N 1
ATOM 903 C CA . TYR A 1 111 ? -10.182 1.883 -3.650 1.00 97.31 111 TYR A CA 1
ATOM 904 C C . TYR A 1 111 ? -9.712 0.435 -3.528 1.00 97.31 111 TYR A C 1
ATOM 906 O O . TYR A 1 111 ? -10.194 -0.351 -2.709 1.00 97.31 111 TYR A O 1
ATOM 914 N N . GLY A 1 112 ? -8.702 0.093 -4.328 1.00 95.31 112 GLY A N 1
ATOM 915 C CA . GLY A 1 112 ? -7.975 -1.168 -4.244 1.00 95.31 112 GLY A CA 1
ATOM 916 C C . GLY A 1 112 ? -6.467 -0.961 -4.289 1.00 95.31 112 GLY A C 1
ATOM 917 O O . GLY A 1 112 ? -5.962 -0.287 -5.180 1.00 95.31 112 GLY A O 1
ATOM 918 N N . ILE A 1 113 ? -5.752 -1.586 -3.358 1.00 95.94 113 ILE A N 1
ATOM 919 C CA . ILE A 1 113 ? -4.308 -1.801 -3.423 1.00 95.94 113 ILE A CA 1
ATOM 920 C C . ILE A 1 113 ? -4.075 -3.220 -3.936 1.00 95.94 113 ILE A C 1
ATOM 922 O O . ILE A 1 113 ? -4.671 -4.171 -3.425 1.00 95.94 113 ILE A O 1
ATOM 926 N N . HIS A 1 114 ? -3.199 -3.370 -4.922 1.00 93.69 114 HIS A N 1
ATOM 927 C CA . HIS A 1 114 ? -2.712 -4.674 -5.363 1.00 93.69 114 HIS A CA 1
ATOM 928 C C . HIS A 1 114 ? -1.202 -4.755 -5.149 1.00 93.69 114 HIS A C 1
ATOM 930 O O . HIS A 1 114 ? -0.477 -3.817 -5.486 1.00 93.69 114 HIS A O 1
ATOM 936 N N . LEU A 1 115 ? -0.749 -5.860 -4.563 1.00 92.31 115 LEU A N 1
ATOM 937 C CA . LEU A 1 115 ? 0.644 -6.149 -4.249 1.00 92.31 115 LEU A CA 1
ATOM 938 C C . LEU A 1 115 ? 1.112 -7.305 -5.130 1.00 92.31 115 LEU A C 1
ATOM 940 O O . LEU A 1 115 ? 0.465 -8.348 -5.181 1.00 92.31 115 LEU A O 1
ATOM 944 N N . THR A 1 116 ? 2.254 -7.1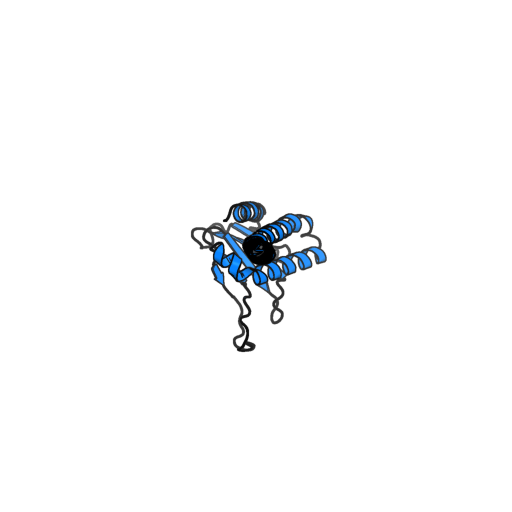38 -5.788 1.00 89.50 116 THR A N 1
ATOM 945 C CA . THR A 1 116 ? 2.893 -8.205 -6.565 1.00 89.50 116 THR A CA 1
ATOM 946 C C . THR A 1 116 ? 4.131 -8.687 -5.824 1.00 89.50 116 THR A C 1
ATOM 948 O O . THR A 1 116 ? 4.977 -7.883 -5.412 1.00 89.50 116 THR A O 1
ATOM 951 N N . ARG A 1 117 ? 4.232 -10.004 -5.637 1.00 86.50 117 ARG A N 1
ATOM 952 C CA . ARG A 1 117 ? 5.255 -10.658 -4.814 1.00 86.50 117 ARG A CA 1
ATOM 953 C C . ARG A 1 117 ? 6.125 -11.579 -5.641 1.00 86.50 117 ARG A C 1
ATOM 955 O O . ARG A 1 117 ? 5.655 -12.178 -6.607 1.00 86.50 117 ARG A O 1
ATOM 962 N N . TYR A 1 118 ? 7.390 -11.700 -5.253 1.00 79.12 118 TYR A N 1
ATOM 963 C CA . TYR A 1 118 ? 8.229 -12.753 -5.804 1.00 79.12 118 TYR A CA 1
ATOM 964 C C . TYR A 1 118 ? 7.664 -14.111 -5.356 1.00 79.12 118 TYR A C 1
ATOM 966 O O . TYR A 1 118 ? 7.078 -14.240 -4.286 1.00 79.12 118 TYR A O 1
ATOM 974 N N . TYR A 1 119 ? 7.815 -15.143 -6.175 1.00 69.44 119 TYR A N 1
ATOM 975 C CA . TYR A 1 119 ? 7.541 -16.514 -5.752 1.00 69.44 119 TYR A CA 1
ATOM 976 C C . TYR A 1 119 ? 8.851 -17.298 -5.828 1.00 69.44 119 TYR A C 1
ATOM 978 O O . TYR A 1 119 ? 9.563 -17.147 -6.823 1.00 69.44 119 TYR A O 1
ATOM 986 N N . PRO A 1 120 ? 9.220 -18.093 -4.804 1.00 65.75 120 PRO A N 1
ATOM 987 C CA . PRO A 1 120 ? 8.475 -18.439 -3.578 1.00 65.75 120 PRO A CA 1
ATOM 988 C C . PRO A 1 120 ? 8.605 -17.437 -2.413 1.00 65.75 120 PRO A C 1
ATOM 990 O O . PRO A 1 120 ? 8.025 -17.649 -1.354 1.00 65.75 120 PRO A O 1
ATOM 993 N N . ASN A 1 121 ? 9.384 -16.366 -2.571 1.00 69.00 121 ASN A N 1
ATOM 994 C CA . ASN A 1 121 ? 9.684 -15.424 -1.494 1.00 69.00 121 ASN A CA 1
ATOM 995 C C . ASN A 1 121 ? 8.602 -14.328 -1.373 1.00 69.00 121 ASN A C 1
ATOM 997 O O . ASN A 1 121 ? 8.576 -13.459 -2.240 1.00 69.00 121 ASN A O 1
ATOM 1001 N N . PRO A 1 122 ? 7.802 -14.260 -0.288 1.00 75.38 122 PRO A N 1
ATOM 1002 C CA . PRO A 1 122 ? 6.606 -13.407 -0.184 1.00 75.38 122 PRO A CA 1
ATOM 1003 C C . PRO A 1 122 ? 6.874 -11.889 -0.148 1.00 75.38 122 PRO A C 1
ATOM 1005 O O . PRO A 1 122 ? 5.971 -11.097 0.133 1.00 75.38 122 PRO A O 1
ATOM 1008 N N . LEU A 1 123 ? 8.102 -11.455 -0.434 1.00 83.25 123 LEU A N 1
ATOM 1009 C CA . LEU A 1 123 ? 8.466 -10.055 -0.581 1.00 83.25 123 LEU A CA 1
ATOM 1010 C C . LEU A 1 123 ? 7.718 -9.401 -1.743 1.00 83.25 123 LEU A C 1
ATOM 1012 O O . LEU A 1 123 ? 7.829 -9.804 -2.903 1.00 83.25 123 LEU A O 1
ATOM 1016 N N . VAL A 1 124 ? 7.026 -8.312 -1.417 1.00 88.81 124 VAL A N 1
ATOM 1017 C CA . VAL A 1 124 ? 6.406 -7.420 -2.396 1.00 88.81 124 VAL A CA 1
ATOM 1018 C C . VAL A 1 124 ? 7.491 -6.648 -3.140 1.00 88.81 124 VAL A C 1
ATOM 1020 O O . VAL A 1 124 ? 8.384 -6.059 -2.522 1.00 88.81 124 VAL A O 1
ATOM 1023 N N . PHE A 1 125 ? 7.396 -6.620 -4.466 1.00 90.12 125 PHE A N 1
ATOM 1024 C CA . PHE A 1 125 ? 8.320 -5.885 -5.331 1.00 90.12 125 PHE A CA 1
ATOM 1025 C C . PHE A 1 125 ? 7.641 -4.856 -6.226 1.00 90.12 125 PHE A C 1
ATOM 1027 O O . PHE A 1 125 ? 8.325 -4.000 -6.775 1.00 90.12 125 PHE A O 1
ATOM 1034 N N . GLN A 1 126 ? 6.317 -4.892 -6.324 1.00 92.94 126 GLN A N 1
ATOM 1035 C CA . GLN A 1 126 ? 5.506 -3.908 -7.028 1.00 92.94 126 GLN A CA 1
ATOM 1036 C C . GLN A 1 126 ? 4.205 -3.694 -6.254 1.00 92.94 126 GLN A C 1
ATOM 1038 O O . GLN A 1 126 ? 3.688 -4.617 -5.622 1.00 92.94 126 GLN A O 1
ATOM 1043 N N . PHE A 1 127 ? 3.654 -2.486 -6.328 1.00 95.19 127 PHE A N 1
ATOM 1044 C CA . PHE A 1 127 ? 2.288 -2.229 -5.883 1.00 95.19 127 PHE A CA 1
ATOM 1045 C C . PHE A 1 127 ? 1.582 -1.263 -6.828 1.00 95.19 127 PHE A C 1
ATOM 1047 O O . PHE A 1 127 ? 2.218 -0.439 -7.486 1.00 95.19 127 PHE A O 1
ATOM 1054 N N . LEU A 1 128 ? 0.260 -1.353 -6.872 1.00 95.31 128 LEU A N 1
ATOM 1055 C CA . LEU A 1 128 ? -0.581 -0.354 -7.517 1.00 95.31 128 LEU A CA 1
ATOM 1056 C C . LEU A 1 128 ? -1.739 0.035 -6.603 1.00 95.31 128 LEU A C 1
ATOM 1058 O O . LEU A 1 128 ? -2.143 -0.737 -5.730 1.00 95.31 128 LEU A O 1
ATOM 1062 N N . VAL A 1 129 ? -2.263 1.237 -6.817 1.00 97.12 129 VAL A N 1
ATOM 1063 C CA . VAL A 1 129 ? -3.471 1.760 -6.176 1.00 97.12 129 VAL A CA 1
ATOM 1064 C C . VAL A 1 129 ? -4.449 2.123 -7.276 1.00 97.12 129 VAL A C 1
ATOM 1066 O O . VAL A 1 129 ? -4.072 2.806 -8.217 1.00 97.12 129 VAL A O 1
ATOM 1069 N N . ARG A 1 130 ? -5.703 1.696 -7.175 1.00 96.38 130 ARG A N 1
ATOM 1070 C CA . ARG A 1 130 ? -6.742 2.008 -8.162 1.00 96.38 130 ARG A CA 1
ATOM 1071 C C . ARG A 1 130 ? -8.015 2.499 -7.511 1.00 96.38 130 ARG A C 1
ATOM 1073 O O . ARG A 1 130 ? -8.344 2.057 -6.408 1.00 96.38 130 ARG A O 1
ATOM 1080 N N . ARG A 1 131 ? -8.745 3.354 -8.221 1.00 96.94 131 ARG A N 1
ATOM 1081 C CA . ARG A 1 131 ? -10.123 3.703 -7.875 1.00 96.94 131 ARG A CA 1
ATOM 1082 C C . ARG A 1 131 ? -11.072 2.609 -8.333 1.00 96.94 131 ARG A C 1
ATOM 1084 O O . ARG A 1 131 ? -10.870 1.956 -9.359 1.00 96.94 131 ARG A O 1
ATOM 1091 N N . LEU A 1 132 ? -12.110 2.407 -7.544 1.00 96.19 132 LEU A N 1
ATOM 1092 C CA . LEU A 1 132 ? -13.153 1.431 -7.776 1.00 96.19 132 LEU A CA 1
ATOM 1093 C C . LEU A 1 132 ? -14.507 2.141 -7.817 1.00 96.19 132 LEU A C 1
ATOM 1095 O O . LEU A 1 132 ? -14.714 3.156 -7.161 1.00 96.19 132 LEU A O 1
ATOM 1099 N N . ASP A 1 133 ? -15.426 1.576 -8.587 1.00 93.81 133 ASP A N 1
ATOM 1100 C CA . ASP A 1 133 ? -16.844 1.907 -8.553 1.00 93.81 133 ASP A CA 1
ATOM 1101 C C . ASP A 1 133 ? -17.592 0.696 -7.991 1.00 93.81 133 ASP A C 1
ATOM 1103 O O . ASP A 1 133 ? -17.627 -0.382 -8.600 1.00 93.81 133 ASP A O 1
ATOM 1107 N N . LYS A 1 134 ? -18.115 0.836 -6.767 1.00 93.50 134 LYS A N 1
ATOM 1108 C CA . LYS A 1 134 ? -18.819 -0.233 -6.032 1.00 93.50 134 LYS A CA 1
ATOM 1109 C C . LYS A 1 134 ? -17.999 -1.532 -5.959 1.00 93.50 134 LYS A C 1
ATOM 1111 O O . LYS A 1 134 ? -18.513 -2.640 -6.136 1.00 93.50 134 LYS A O 1
ATOM 1116 N N . GLY A 1 135 ? -16.694 -1.393 -5.724 1.00 91.12 135 GLY A N 1
ATOM 1117 C CA . GLY A 1 135 ? -15.743 -2.496 -5.551 1.00 91.12 135 GLY A CA 1
ATOM 1118 C C . GLY A 1 135 ? -15.281 -3.167 -6.848 1.00 91.12 135 GLY A C 1
ATOM 1119 O O . GLY A 1 135 ? -14.591 -4.196 -6.803 1.00 91.12 135 GLY A O 1
ATOM 1120 N N . LYS A 1 136 ? -15.647 -2.604 -8.005 1.00 91.19 136 LYS A N 1
ATOM 1121 C CA . LYS A 1 136 ? -15.200 -3.031 -9.337 1.00 91.19 136 LYS A CA 1
ATOM 1122 C C . LYS A 1 136 ? -14.266 -1.985 -9.937 1.00 91.19 136 LYS A C 1
ATOM 1124 O O . LYS A 1 136 ? -14.375 -0.810 -9.619 1.00 91.19 136 LYS A O 1
ATOM 1129 N N . THR A 1 137 ? -13.344 -2.409 -10.798 1.00 89.12 137 THR A N 1
ATOM 1130 C CA . THR A 1 137 ? -12.474 -1.480 -11.534 1.00 89.12 137 THR A CA 1
ATOM 1131 C C . THR A 1 137 ? -13.324 -0.507 -12.352 1.00 89.12 137 THR A C 1
ATOM 1133 O O . THR A 1 137 ? -14.238 -0.942 -13.058 1.00 89.12 137 THR A O 1
ATOM 1136 N N . LYS A 1 138 ? -13.030 0.791 -12.237 1.00 87.75 138 LYS A N 1
ATOM 1137 C CA . LYS A 1 138 ? -13.699 1.852 -12.997 1.00 87.75 138 LYS A CA 1
ATOM 1138 C C . LYS A 1 138 ? -13.324 1.770 -14.486 1.00 87.75 138 LYS A C 1
ATOM 1140 O O . LYS A 1 138 ? -12.292 1.205 -14.842 1.00 87.75 138 LYS A O 1
ATOM 1145 N N . LYS A 1 139 ? -14.178 2.301 -15.365 1.00 86.56 139 LYS A N 1
ATOM 1146 C CA . LYS A 1 139 ? -13.863 2.526 -16.784 1.00 86.56 139 LYS A CA 1
ATOM 1147 C C . LYS A 1 139 ? -14.090 4.011 -17.117 1.00 86.56 139 LYS A C 1
ATOM 1149 O O . LYS A 1 139 ? -15.210 4.470 -16.897 1.00 86.56 139 LYS A O 1
ATOM 1154 N N . PRO A 1 140 ? -13.088 4.750 -17.634 1.00 87.56 140 PRO A N 1
ATOM 1155 C CA . PRO A 1 140 ? -11.697 4.321 -17.847 1.00 87.56 140 PRO A CA 1
ATOM 1156 C C . PRO A 1 140 ? -10.993 3.927 -16.533 1.00 87.56 140 PRO A C 1
ATOM 1158 O O . PRO A 1 140 ? -11.460 4.283 -15.451 1.00 87.56 140 PRO A O 1
ATOM 1161 N N . ASP A 1 141 ? -9.932 3.116 -16.633 1.00 89.31 141 ASP A N 1
ATOM 1162 C CA . ASP A 1 141 ? -9.174 2.665 -15.457 1.00 89.31 141 ASP A CA 1
ATOM 1163 C C . ASP A 1 141 ? -8.399 3.846 -14.863 1.00 89.31 141 ASP A C 1
ATOM 1165 O O . ASP A 1 141 ? -7.679 4.546 -15.571 1.00 89.31 141 ASP A O 1
ATOM 1169 N N . GLU A 1 142 ? -8.559 4.061 -13.561 1.00 95.06 142 GLU A N 1
ATOM 1170 C CA . GLU A 1 142 ? -7.909 5.133 -12.808 1.00 95.06 142 GLU A CA 1
ATOM 1171 C C . GLU A 1 142 ? -6.969 4.479 -11.796 1.00 95.06 142 GLU A C 1
ATOM 1173 O O . GLU A 1 142 ? -7.397 3.980 -10.745 1.00 95.06 142 GLU A O 1
ATOM 1178 N N . VAL A 1 143 ? -5.680 4.448 -12.135 1.00 95.94 143 VAL A N 1
ATOM 1179 C CA . VAL A 1 143 ? -4.679 3.644 -11.435 1.00 95.94 143 VAL A CA 1
ATOM 1180 C C . VAL A 1 143 ? -3.343 4.371 -11.318 1.00 95.94 143 VAL A C 1
ATOM 1182 O O . VAL A 1 143 ? -2.882 5.056 -12.222 1.00 95.94 143 VAL A O 1
ATOM 1185 N N . TYR A 1 144 ? -2.700 4.177 -10.177 1.00 96.62 144 TYR A N 1
ATOM 1186 C CA . TYR A 1 144 ? -1.324 4.539 -9.902 1.00 96.62 144 TYR A CA 1
ATOM 1187 C C . TYR A 1 144 ? -0.477 3.272 -9.777 1.00 96.62 144 TYR A C 1
ATOM 1189 O O . TYR A 1 144 ? -0.834 2.366 -9.022 1.00 96.62 144 TYR A O 1
ATOM 1197 N N . PHE A 1 145 ? 0.676 3.236 -10.432 1.00 95.94 145 PHE A N 1
ATOM 1198 C CA . PHE A 1 145 ? 1.635 2.137 -10.416 1.00 95.94 145 PHE A CA 1
ATOM 1199 C C . PHE A 1 145 ? 2.952 2.554 -9.755 1.00 95.94 145 PHE A C 1
ATOM 1201 O O . PHE A 1 145 ? 3.487 3.629 -10.022 1.00 95.94 145 PHE A O 1
ATOM 1208 N N . SER A 1 146 ? 3.546 1.654 -8.966 1.00 95.31 146 SER A N 1
ATOM 1209 C CA . SER A 1 146 ? 4.947 1.787 -8.550 1.00 95.31 146 SER A CA 1
ATOM 1210 C C . SER A 1 146 ? 5.896 1.779 -9.758 1.00 95.31 146 SER A C 1
ATOM 1212 O O . SER A 1 146 ? 5.604 1.131 -10.768 1.00 95.31 146 SER A O 1
ATOM 1214 N N . MET A 1 147 ? 7.069 2.407 -9.657 1.00 93.81 147 MET A N 1
ATOM 1215 C CA . MET A 1 147 ? 7.984 2.577 -10.797 1.00 93.81 147 MET A CA 1
ATOM 1216 C C . MET A 1 147 ? 8.455 1.258 -11.405 1.00 93.81 147 MET A C 1
ATOM 1218 O O . MET A 1 147 ? 8.631 1.199 -12.624 1.00 93.81 147 MET A O 1
ATOM 1222 N N . LYS A 1 148 ? 8.571 0.194 -10.600 1.00 88.88 148 LYS A N 1
ATOM 1223 C CA . LYS A 1 148 ? 8.934 -1.154 -11.070 1.00 88.88 148 LYS A CA 1
ATOM 1224 C C . LYS A 1 148 ? 7.974 -1.779 -12.095 1.00 88.88 148 LYS A C 1
ATOM 1226 O O . LYS A 1 148 ? 8.353 -2.791 -12.680 1.00 88.88 148 LYS A O 1
ATOM 1231 N N . TYR A 1 149 ? 6.768 -1.248 -12.322 1.00 90.00 149 TYR A N 1
ATOM 1232 C CA . TYR A 1 149 ? 5.897 -1.735 -13.403 1.00 90.00 149 TYR A CA 1
ATOM 1233 C C . TYR A 1 149 ? 6.481 -1.413 -14.794 1.00 90.00 149 TYR A C 1
ATOM 1235 O O . TYR A 1 149 ? 7.072 -0.339 -14.965 1.00 90.00 149 TYR A O 1
ATOM 1243 N N . PRO A 1 150 ? 6.300 -2.291 -15.804 1.00 87.38 150 PRO A N 1
ATOM 1244 C CA . PRO A 1 150 ? 6.701 -2.010 -17.183 1.00 87.38 150 PRO A CA 1
ATOM 1245 C C . PRO A 1 150 ? 6.033 -0.741 -17.721 1.00 87.38 150 PRO A C 1
ATOM 1247 O O . PRO A 1 150 ? 4.869 -0.483 -17.424 1.00 87.38 150 PRO A O 1
ATOM 1250 N N . SER A 1 151 ? 6.740 0.037 -18.545 1.00 87.19 151 SER A N 1
ATOM 1251 C CA . SER A 1 151 ? 6.211 1.292 -19.107 1.00 87.19 151 SER A CA 1
ATOM 1252 C C . SER A 1 151 ? 4.912 1.097 -19.892 1.00 87.19 151 SER A C 1
ATOM 1254 O O . SER A 1 151 ? 4.016 1.921 -19.773 1.00 87.19 151 SER A O 1
ATOM 1256 N N . THR A 1 152 ? 4.767 -0.036 -20.584 1.00 86.75 152 THR A N 1
ATOM 1257 C CA . THR A 1 152 ? 3.552 -0.418 -21.327 1.00 86.75 152 THR A CA 1
ATOM 1258 C C . THR A 1 152 ? 2.312 -0.574 -20.446 1.00 86.75 152 THR A C 1
ATOM 1260 O O . THR A 1 152 ? 1.196 -0.436 -20.921 1.00 86.75 152 THR A O 1
ATOM 1263 N N . GLN A 1 153 ? 2.479 -0.856 -19.151 1.00 82.62 153 GLN A N 1
ATOM 1264 C CA . GLN A 1 153 ? 1.359 -0.934 -18.206 1.00 82.62 153 GLN A CA 1
ATOM 1265 C C . GLN A 1 153 ? 1.071 0.412 -17.533 1.00 82.62 153 GLN A C 1
ATOM 1267 O O . GLN A 1 153 ? 0.003 0.593 -16.960 1.00 82.62 153 GLN A O 1
ATOM 1272 N N . LYS A 1 154 ? 2.013 1.360 -17.604 1.00 86.56 154 LYS A N 1
ATOM 1273 C CA . LYS A 1 154 ? 1.944 2.665 -16.936 1.00 86.56 154 LYS A CA 1
ATOM 1274 C C . LYS A 1 154 ? 1.396 3.779 -17.830 1.00 86.56 154 LYS A C 1
ATOM 1276 O O . LYS A 1 154 ? 1.458 4.935 -17.430 1.00 86.56 154 LYS A O 1
ATOM 1281 N N . GLU A 1 155 ? 0.858 3.459 -19.005 1.00 83.25 155 GLU A N 1
ATOM 1282 C CA . GLU A 1 155 ? 0.304 4.458 -19.934 1.00 83.25 155 GLU A CA 1
ATOM 1283 C C . GLU A 1 155 ? -0.795 5.312 -19.280 1.00 83.25 155 GLU A C 1
ATOM 1285 O O . GLU A 1 155 ? -0.828 6.523 -19.467 1.00 83.25 155 GLU A O 1
ATOM 1290 N N . ASN A 1 156 ? -1.611 4.703 -18.413 1.00 85.25 156 ASN A N 1
ATOM 1291 C CA . ASN A 1 156 ? -2.674 5.378 -17.658 1.00 85.25 156 ASN A CA 1
ATOM 1292 C C . ASN A 1 156 ? -2.274 5.698 -16.206 1.00 85.25 156 ASN A C 1
ATOM 1294 O O . ASN A 1 156 ? -3.132 5.783 -15.330 1.00 85.25 156 ASN A O 1
ATOM 1298 N N . ASN A 1 157 ? -0.973 5.800 -15.913 1.00 91.56 157 ASN A N 1
ATOM 1299 C CA . ASN A 1 157 ? -0.499 6.043 -14.554 1.00 91.56 157 ASN A CA 1
ATOM 1300 C C . ASN A 1 157 ? -0.854 7.457 -14.075 1.00 91.56 157 ASN A C 1
ATOM 1302 O O . ASN A 1 157 ? -0.272 8.438 -14.537 1.00 91.56 157 ASN A O 1
ATOM 1306 N N . ASP A 1 158 ? -1.731 7.551 -13.079 1.00 93.62 158 ASP A N 1
ATOM 1307 C CA . ASP A 1 158 ? -2.225 8.819 -12.554 1.00 93.62 158 ASP A CA 1
ATOM 1308 C C . ASP A 1 158 ? -1.804 9.041 -11.092 1.00 93.62 158 ASP A C 1
ATOM 1310 O O . ASP A 1 158 ? -2.245 8.364 -10.160 1.00 93.62 158 ASP A O 1
ATOM 1314 N N . LEU A 1 159 ? -0.955 10.048 -10.868 1.00 93.50 159 LEU A N 1
ATOM 1315 C CA . LEU A 1 159 ? -0.503 10.440 -9.531 1.00 93.50 159 LEU A CA 1
ATOM 1316 C C . LEU A 1 159 ? -1.646 10.934 -8.628 1.00 93.50 159 LEU A C 1
ATOM 1318 O O . LEU A 1 159 ? -1.565 10.801 -7.402 1.00 93.50 159 LEU A O 1
ATOM 1322 N N . THR A 1 160 ? -2.706 11.507 -9.198 1.00 95.69 160 THR A N 1
ATOM 1323 C CA . THR A 1 160 ? -3.854 11.985 -8.418 1.00 95.69 160 THR A CA 1
ATOM 1324 C C . THR A 1 160 ? -4.570 10.832 -7.715 1.00 95.69 160 THR A C 1
ATOM 1326 O O . THR A 1 160 ? -5.051 11.004 -6.598 1.00 95.69 160 THR A O 1
ATOM 1329 N N . VAL A 1 161 ? -4.536 9.617 -8.276 1.00 96.69 161 VAL A N 1
ATOM 1330 C CA . VAL A 1 161 ? -5.104 8.413 -7.651 1.00 96.69 161 VAL A CA 1
ATOM 1331 C C . VAL A 1 161 ? -4.404 8.082 -6.331 1.00 96.69 161 VAL A C 1
ATOM 1333 O O . VAL A 1 161 ? -5.080 7.810 -5.338 1.00 96.69 161 VAL A O 1
ATOM 1336 N N . LEU A 1 162 ? -3.068 8.153 -6.276 1.00 96.50 162 LEU A N 1
ATOM 1337 C CA . LEU A 1 162 ? -2.323 7.911 -5.035 1.00 96.50 162 LEU A CA 1
ATOM 1338 C C . LEU A 1 162 ? -2.583 9.007 -3.991 1.00 96.50 162 LEU A C 1
ATOM 1340 O O . LEU A 1 162 ? -2.763 8.702 -2.811 1.00 96.50 162 LEU A O 1
ATOM 1344 N N . LYS A 1 163 ? -2.605 10.277 -4.413 1.00 96.88 163 LYS A N 1
ATOM 1345 C CA . LYS A 1 163 ? -2.866 11.416 -3.517 1.00 96.88 163 LYS A CA 1
ATOM 1346 C C . LYS A 1 163 ? -4.263 11.335 -2.901 1.00 96.88 163 LYS A C 1
ATOM 1348 O O . LYS A 1 163 ? -4.401 11.467 -1.684 1.00 96.88 163 LYS A O 1
ATOM 1353 N N . ASP A 1 164 ? -5.269 11.030 -3.709 1.00 97.44 164 ASP A N 1
ATOM 1354 C CA . ASP A 1 164 ? -6.649 10.935 -3.240 1.00 97.44 164 ASP A CA 1
ATOM 1355 C C . ASP A 1 164 ? -6.857 9.700 -2.364 1.00 97.44 164 ASP A C 1
ATOM 1357 O O . ASP A 1 164 ? -7.552 9.777 -1.349 1.00 97.44 164 ASP A O 1
ATOM 1361 N N . PHE A 1 165 ? -6.176 8.589 -2.665 1.00 97.06 165 PHE A N 1
ATOM 1362 C CA . PHE A 1 165 ? -6.157 7.428 -1.780 1.00 97.06 165 PHE A CA 1
ATOM 1363 C C . PHE A 1 165 ? -5.559 7.748 -0.400 1.00 97.06 165 PHE A C 1
ATOM 1365 O O . PHE A 1 165 ? -6.098 7.314 0.618 1.00 97.06 165 PHE A O 1
ATOM 1372 N N . ILE A 1 166 ? -4.466 8.517 -0.333 1.00 96.25 166 ILE A N 1
ATOM 1373 C CA . ILE A 1 166 ? -3.851 8.950 0.935 1.00 96.25 166 ILE A CA 1
ATOM 1374 C C . ILE A 1 166 ? -4.862 9.742 1.780 1.00 96.25 166 ILE A C 1
ATOM 1376 O O . ILE A 1 166 ? -5.024 9.462 2.972 1.00 96.25 166 ILE A O 1
ATOM 1380 N N . GLU A 1 167 ? -5.577 10.691 1.174 1.00 96.88 167 GLU A N 1
ATOM 1381 C CA . GLU A 1 167 ? -6.597 11.485 1.872 1.00 96.88 167 GLU A CA 1
ATOM 1382 C C . GLU A 1 167 ? -7.821 10.653 2.267 1.00 96.88 167 GLU A C 1
ATOM 1384 O O . GLU A 1 167 ? -8.341 10.785 3.380 1.00 96.88 167 GLU A O 1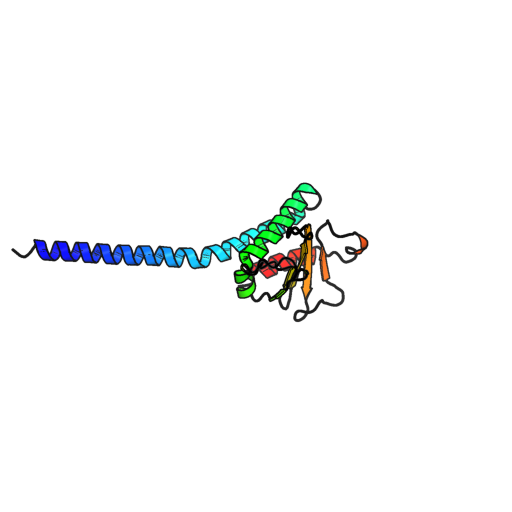
ATOM 1389 N N . TYR A 1 168 ? -8.251 9.743 1.396 1.00 96.31 168 TYR A N 1
ATOM 1390 C CA . TYR A 1 168 ? -9.305 8.779 1.683 1.00 96.31 168 TYR A CA 1
ATOM 1391 C C . TYR A 1 168 ? -8.958 7.909 2.899 1.00 96.31 168 TYR A C 1
ATOM 1393 O O . TYR A 1 168 ? -9.713 7.841 3.874 1.00 96.31 168 TYR A O 1
ATOM 1401 N N . PHE A 1 169 ? -7.775 7.294 2.893 1.00 94.31 169 PHE A N 1
ATOM 1402 C CA . PHE A 1 169 ? -7.335 6.379 3.940 1.00 94.31 169 PHE A CA 1
ATOM 1403 C C . PHE A 1 169 ? -7.138 7.084 5.291 1.00 94.31 169 PHE A C 1
ATOM 1405 O O . PHE A 1 169 ? -7.379 6.491 6.346 1.00 94.31 169 PHE A O 1
ATOM 1412 N N . LYS A 1 170 ? -6.761 8.369 5.274 1.00 92.88 170 LYS A N 1
ATOM 1413 C CA . LYS A 1 170 ? -6.688 9.231 6.463 1.00 92.88 170 LYS A CA 1
ATOM 1414 C C . LYS A 1 170 ? -8.059 9.469 7.108 1.00 92.88 170 LYS A C 1
ATOM 1416 O O . LYS A 1 170 ? -8.140 9.516 8.334 1.00 92.88 170 LYS A O 1
ATOM 1421 N N . LYS A 1 171 ? -9.118 9.620 6.303 1.00 92.56 171 LYS A N 1
ATOM 1422 C CA . LYS A 1 171 ? -10.496 9.894 6.764 1.00 92.56 171 LYS A CA 1
ATOM 1423 C C . LYS A 1 171 ? -11.265 8.640 7.172 1.00 92.56 171 LYS A C 1
ATOM 1425 O O . LYS A 1 171 ? -12.206 8.729 7.961 1.00 92.56 171 LYS A O 1
ATOM 1430 N N . LYS A 1 172 ? -10.880 7.481 6.639 1.00 88.88 172 LYS A N 1
ATOM 1431 C CA . LYS A 1 172 ? -11.500 6.190 6.942 1.00 88.88 172 LYS A CA 1
ATOM 1432 C C . LYS A 1 172 ? -11.430 5.926 8.449 1.00 88.88 172 LYS A C 1
ATOM 1434 O O . LYS A 1 172 ? -10.364 6.123 9.031 1.00 88.88 172 LYS A O 1
ATOM 1439 N N . LYS A 1 173 ? -12.529 5.528 9.095 1.00 78.31 173 LYS A N 1
ATOM 1440 C CA . LYS A 1 173 ? -12.580 5.277 10.548 1.00 78.31 173 LYS A CA 1
ATOM 1441 C C . LYS A 1 173 ? -12.318 3.812 10.840 1.00 78.31 173 LYS A C 1
ATOM 1443 O O . LYS A 1 173 ? -13.011 2.970 10.244 1.00 78.31 173 LYS A O 1
#

pLDDT: mean 79.46, std 18.25, range [40.56, 97.44]

Foldseek 3Di:
DCPVVVVVVVVVVVVVVVVVVVVVCVVVVVPPVVLVVLLVVLLVLLVCLVVCLVPLVSNLVSQQVNQVSCQVCVVSLVVLQWDFDDDDDDPPPPPVPDDSSRGQWTDHQFKIKGFDADPPGRGTRWIKMWTHHGGHADVVTQMAIRPPDDPVVCPNHDPVRSVVVSVVSVPRD

Secondary structure (DSSP, 8-state):
--HHHHHHHHHHHHHHHHHHHHHHHHHHHHHHHHHHHHHHHHHHHHHHHHHHTTSHHHHHHHHHHHHHHHHTTHHHHHHTT-EEE-----TTS--TT------SEEE-SSEEEEEEE-SSS--EEEEEEEEEETTEE-SS--EEE-TTS-GGG-TTB-HHHHHHHHHHHHH--